Protein AF-A0A6B3H5E0-F1 (afdb_monomer)

Solvent-accessible surface area (backbone atoms only — not comparable to full-atom values): 3559 Å² total; per-residue (Å²): 138,74,64,62,48,77,39,66,47,70,86,88,65,46,84,75,48,73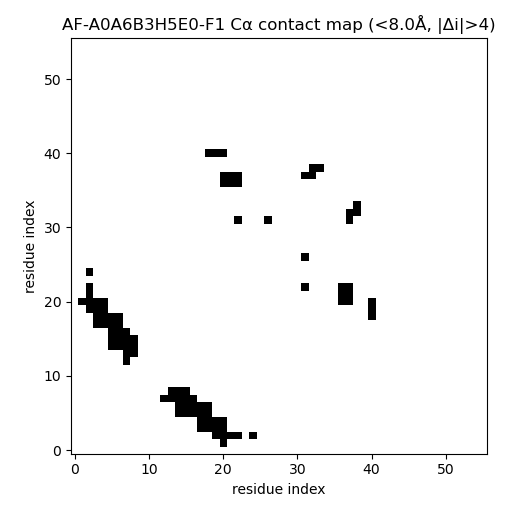,46,73,34,82,65,69,95,76,74,56,69,74,63,43,73,69,34,66,48,49,51,53,46,53,48,54,54,48,52,52,56,52,54,57,69,68,72,114

pLDDT: mean 89.91, std 10.48, range [45.91, 96.44]

Foldseek 3Di:
DDQKDFDWDPPVIDTPDIQGLPDDPDDDDVVLVVDPSNVVSVVVVVVVVVVVVVVD

Radius of gyration: 13.22 Å; Cα contacts (8 Å, |Δi|>4): 47; chains: 1; bounding box: 31×20×33 Å

Structure (mmCIF, N/CA/C/O backbone):
data_AF-A0A6B3H5E0-F1
#
_entry.id   AF-A0A6B3H5E0-F1
#
loop_
_atom_site.group_PDB
_atom_site.id
_atom_site.ty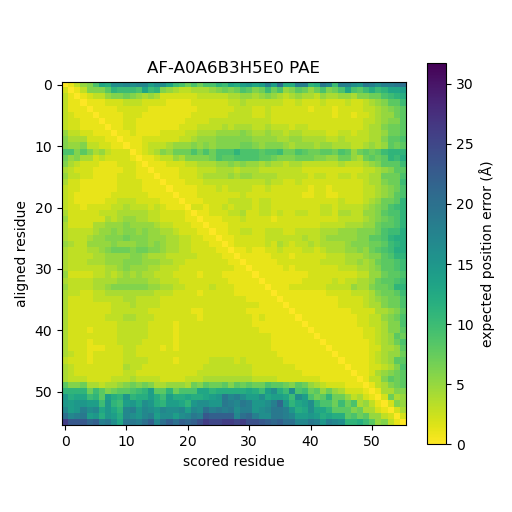pe_symbol
_atom_site.label_atom_id
_atom_site.label_alt_id
_atom_site.label_comp_id
_atom_site.label_asym_id
_atom_site.label_entity_id
_atom_site.label_seq_id
_atom_site.pdbx_PDB_ins_code
_atom_site.Cartn_x
_atom_site.Cartn_y
_atom_site.Cartn_z
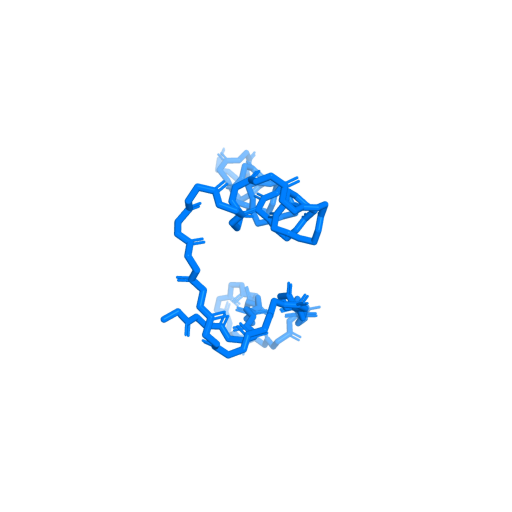_atom_site.occupancy
_atom_site.B_iso_or_equiv
_atom_site.auth_seq_id
_atom_site.auth_comp_id
_atom_site.auth_asym_id
_atom_site.auth_atom_id
_atom_site.pdbx_PDB_model_num
ATOM 1 N N . LEU A 1 1 ? 13.270 -0.476 4.789 1.00 66.81 1 LEU A N 1
ATOM 2 C CA . LEU A 1 1 ? 11.982 -0.548 4.060 1.00 66.81 1 LEU A CA 1
ATOM 3 C C . LEU A 1 1 ? 11.197 -1.734 4.597 1.00 66.81 1 LEU A C 1
ATOM 5 O O . LEU A 1 1 ? 11.833 -2.704 4.983 1.00 66.81 1 LEU A O 1
ATOM 9 N N . ALA A 1 2 ? 9.871 -1.630 4.686 1.00 81.31 2 ALA A N 1
ATOM 10 C CA . ALA A 1 2 ? 9.021 -2.716 5.176 1.00 81.31 2 ALA A CA 1
ATOM 11 C C . ALA A 1 2 ? 8.559 -3.611 4.017 1.00 81.31 2 ALA A C 1
ATOM 13 O O . ALA A 1 2 ? 8.267 -3.098 2.939 1.00 81.31 2 ALA A O 1
ATOM 14 N N . ASP A 1 3 ? 8.453 -4.918 4.254 1.00 90.50 3 ASP A N 1
ATOM 15 C CA . ASP A 1 3 ? 7.870 -5.870 3.294 1.00 90.50 3 ASP A CA 1
ATOM 16 C C . ASP A 1 3 ? 6.347 -6.001 3.467 1.00 90.50 3 ASP A C 1
ATOM 18 O O . ASP A 1 3 ? 5.637 -6.408 2.548 1.00 90.50 3 ASP A O 1
ATOM 22 N N . ARG A 1 4 ? 5.837 -5.611 4.642 1.00 93.81 4 ARG A N 1
ATOM 23 C CA . ARG A 1 4 ? 4.423 -5.678 5.027 1.00 93.81 4 ARG A CA 1
ATOM 24 C C . ARG A 1 4 ? 4.028 -4.441 5.817 1.00 93.81 4 ARG A C 1
ATOM 26 O O . ARG A 1 4 ? 4.799 -3.966 6.651 1.00 93.81 4 ARG A O 1
ATOM 33 N N . VAL A 1 5 ? 2.813 -3.960 5.594 1.00 95.12 5 VAL A N 1
ATOM 34 C CA . VAL A 1 5 ? 2.196 -2.884 6.376 1.00 95.12 5 VAL A CA 1
ATOM 35 C C . VAL A 1 5 ? 0.948 -3.438 7.044 1.00 95.12 5 VAL A C 1
ATOM 37 O O . VAL A 1 5 ? 0.055 -3.946 6.375 1.00 95.12 5 VAL A O 1
ATOM 40 N N . VAL A 1 6 ? 0.899 -3.365 8.372 1.00 95.94 6 VAL A N 1
ATOM 41 C CA . VAL A 1 6 ? -0.222 -3.875 9.170 1.00 95.94 6 VAL A CA 1
ATOM 42 C C . VAL A 1 6 ? -1.102 -2.704 9.582 1.00 95.94 6 VAL A C 1
ATOM 44 O O . VAL A 1 6 ? -0.618 -1.740 10.175 1.00 95.94 6 VAL A O 1
ATOM 47 N N . VAL A 1 7 ? -2.391 -2.795 9.274 1.00 95.62 7 VAL A N 1
ATOM 48 C CA . VAL A 1 7 ? -3.400 -1.801 9.634 1.00 95.62 7 VAL A CA 1
ATOM 49 C C . VAL A 1 7 ? -4.102 -2.267 10.900 1.00 95.62 7 VAL A C 1
ATOM 51 O O . VAL A 1 7 ? -4.543 -3.413 10.999 1.00 95.62 7 VAL A O 1
ATOM 54 N N . MET A 1 8 ? -4.180 -1.367 11.873 1.00 95.69 8 MET A N 1
ATOM 55 C CA . MET A 1 8 ? -4.790 -1.625 13.171 1.00 95.69 8 MET A CA 1
ATOM 56 C C . MET A 1 8 ? -6.096 -0.840 13.305 1.00 95.69 8 MET A C 1
ATOM 58 O O . MET A 1 8 ? -6.189 0.298 12.843 1.00 95.69 8 MET A O 1
ATOM 62 N N . SER A 1 9 ? -7.088 -1.413 13.983 1.00 92.81 9 SER A N 1
ATOM 63 C CA . SER A 1 9 ? -8.276 -0.677 14.414 1.00 92.81 9 SER A CA 1
ATOM 64 C C . SER A 1 9 ? -7.933 0.346 15.510 1.00 92.81 9 SER A C 1
ATOM 66 O O . SER A 1 9 ? -6.914 0.205 16.201 1.00 92.81 9 SER A O 1
ATOM 68 N N . PRO A 1 10 ? -8.819 1.328 15.768 1.00 90.38 10 PRO A N 1
ATOM 69 C CA . PRO A 1 10 ? -8.776 2.115 16.995 1.00 90.38 10 PRO A CA 1
ATOM 70 C C . PRO A 1 10 ? -8.815 1.227 18.245 1.00 90.38 10 PRO A C 1
ATOM 72 O O . PRO A 1 10 ? -9.173 0.046 18.192 1.00 90.38 10 PRO A O 1
ATOM 75 N N . ARG A 1 11 ? -8.443 1.804 19.391 1.00 90.12 11 ARG A N 1
ATOM 76 C CA . ARG A 1 11 ? -8.387 1.066 20.658 1.00 90.12 11 ARG A CA 1
ATOM 77 C C . ARG A 1 11 ? -9.759 0.476 21.033 1.00 90.12 11 ARG A C 1
ATOM 79 O O . ARG A 1 11 ? -10.751 1.194 20.916 1.00 90.12 11 ARG A O 1
ATOM 86 N N . PRO A 1 12 ? -9.809 -0.759 21.573 1.00 91.38 12 PRO A N 1
ATOM 87 C CA . PRO A 1 12 ? -8.704 -1.709 21.792 1.00 91.38 12 PRO A CA 1
ATOM 88 C C . PRO A 1 12 ? -8.298 -2.410 20.475 1.00 91.38 12 PRO A C 1
ATOM 90 O O . PRO A 1 12 ? -9.109 -3.093 19.862 1.00 91.38 12 PRO A O 1
ATOM 93 N N . GLY A 1 13 ? -7.058 -2.201 20.017 1.00 94.62 13 GLY A N 1
ATOM 94 C CA . GLY A 1 13 ? -6.658 -2.430 18.621 1.00 94.62 13 GLY A CA 1
ATOM 95 C C . GLY A 1 13 ? -6.617 -3.897 18.176 1.00 94.62 13 GLY A C 1
ATOM 96 O O . GLY A 1 13 ? -6.040 -4.741 18.859 1.00 94.62 13 GLY A O 1
ATOM 97 N N . THR A 1 14 ? -7.153 -4.173 16.989 1.00 96.00 14 THR A N 1
ATOM 98 C CA . THR A 1 14 ? -7.060 -5.452 16.268 1.00 96.00 14 THR A CA 1
ATOM 99 C C . THR A 1 14 ? -6.456 -5.242 14.880 1.00 96.00 14 THR A C 1
ATOM 101 O O . THR A 1 14 ? -6.452 -4.123 14.374 1.00 96.00 14 THR A O 1
ATOM 104 N N . ILE A 1 15 ? -5.934 -6.301 14.254 1.00 96.44 15 ILE A N 1
ATOM 105 C CA . ILE A 1 15 ? -5.465 -6.228 12.863 1.00 96.44 15 ILE A CA 1
ATOM 106 C C . ILE A 1 15 ? -6.685 -6.236 11.943 1.00 96.44 15 ILE A C 1
ATOM 108 O O . ILE A 1 15 ? -7.463 -7.189 11.965 1.00 96.44 15 ILE A O 1
ATOM 112 N N . THR A 1 16 ? -6.836 -5.196 11.129 1.00 95.25 16 THR A N 1
ATOM 113 C CA . THR A 1 16 ? -7.951 -5.061 10.180 1.00 95.25 16 THR A CA 1
ATOM 114 C C . THR A 1 16 ? -7.541 -5.386 8.750 1.00 95.25 16 THR A C 1
ATOM 116 O O . THR A 1 16 ? -8.356 -5.883 7.979 1.00 95.25 16 THR A O 1
ATOM 119 N N . GLU A 1 17 ? -6.281 -5.143 8.396 1.00 95.44 17 GLU A N 1
ATOM 120 C CA . GLU A 1 17 ? -5.746 -5.394 7.060 1.00 95.44 17 GLU A CA 1
ATOM 121 C C . GLU A 1 17 ? -4.230 -5.600 7.128 1.00 95.44 17 GLU A C 1
ATOM 123 O O . GLU A 1 17 ? -3.539 -5.026 7.974 1.00 95.44 17 GLU A O 1
ATOM 128 N N . ILE A 1 18 ? -3.700 -6.421 6.223 1.00 96.38 18 ILE A N 1
ATOM 129 C CA . ILE A 1 18 ? -2.263 -6.549 5.989 1.00 96.38 18 ILE A CA 1
ATOM 130 C C . ILE A 1 18 ? -2.024 -6.276 4.511 1.00 96.38 18 ILE A C 1
ATOM 132 O O . ILE A 1 18 ? -2.549 -6.979 3.652 1.00 96.38 18 ILE A O 1
ATOM 136 N N . ILE A 1 19 ? -1.214 -5.264 4.230 1.00 95.44 19 ILE A N 1
ATOM 137 C CA . ILE A 1 19 ? -0.814 -4.885 2.882 1.00 95.44 19 ILE A CA 1
ATOM 138 C C . ILE A 1 19 ? 0.570 -5.482 2.628 1.00 95.44 19 ILE A C 1
ATOM 140 O O . ILE A 1 19 ? 1.557 -5.078 3.249 1.00 95.44 19 ILE A O 1
ATOM 144 N N . GLU A 1 20 ? 0.641 -6.445 1.713 1.00 94.81 20 GLU A N 1
ATOM 145 C CA . GLU A 1 20 ? 1.906 -6.976 1.201 1.00 94.81 20 GLU A CA 1
ATOM 146 C C . GLU A 1 20 ? 2.505 -5.967 0.211 1.00 94.81 20 GLU A C 1
ATOM 148 O O . GLU A 1 20 ? 1.857 -5.578 -0.760 1.00 94.81 20 GLU A O 1
ATOM 153 N N . VAL A 1 21 ? 3.738 -5.515 0.454 1.00 92.50 21 VAL A N 1
ATOM 154 C CA . VAL A 1 21 ? 4.363 -4.450 -0.351 1.00 92.50 21 VAL A CA 1
ATOM 155 C C . VAL A 1 21 ? 4.829 -4.976 -1.714 1.00 92.50 21 VAL A C 1
ATOM 157 O O . VAL A 1 21 ? 4.878 -4.221 -2.681 1.00 92.50 21 VAL A O 1
ATOM 160 N N . GLY A 1 22 ? 5.171 -6.268 -1.806 1.00 91.31 22 GLY A N 1
ATOM 161 C CA . GLY A 1 22 ? 5.502 -6.938 -3.072 1.00 91.31 22 GLY A CA 1
ATOM 162 C C . GLY A 1 22 ? 6.785 -6.449 -3.757 1.00 91.31 22 GLY A C 1
ATOM 163 O O . GLY A 1 22 ? 7.035 -6.794 -4.908 1.00 91.31 22 GLY A O 1
ATOM 164 N N . LEU A 1 23 ? 7.608 -5.645 -3.075 1.00 93.44 23 LEU A N 1
ATOM 165 C CA . LEU A 1 23 ? 8.863 -5.127 -3.619 1.00 93.44 23 LEU A CA 1
ATOM 166 C C . LEU A 1 23 ? 10.039 -6.050 -3.284 1.00 93.44 23 LEU A C 1
ATOM 168 O O . LEU A 1 23 ? 10.083 -6.565 -2.165 1.00 93.44 23 LEU A O 1
ATOM 172 N N . PRO A 1 24 ? 11.028 -6.191 -4.186 1.00 91.56 24 PRO A N 1
ATOM 173 C CA . PRO A 1 24 ? 12.231 -6.989 -3.937 1.00 91.56 24 PRO A CA 1
ATOM 174 C C . PRO A 1 24 ? 12.999 -6.484 -2.713 1.00 91.56 24 PRO A C 1
ATOM 176 O O . PRO A 1 24 ? 12.870 -5.322 -2.348 1.00 91.56 24 PRO A O 1
ATOM 179 N N . ALA A 1 25 ? 13.810 -7.336 -2.081 1.00 89.75 25 ALA A N 1
ATOM 180 C CA . ALA A 1 25 ? 14.556 -6.963 -0.876 1.00 89.75 25 ALA A CA 1
ATOM 181 C C . ALA A 1 25 ? 15.515 -5.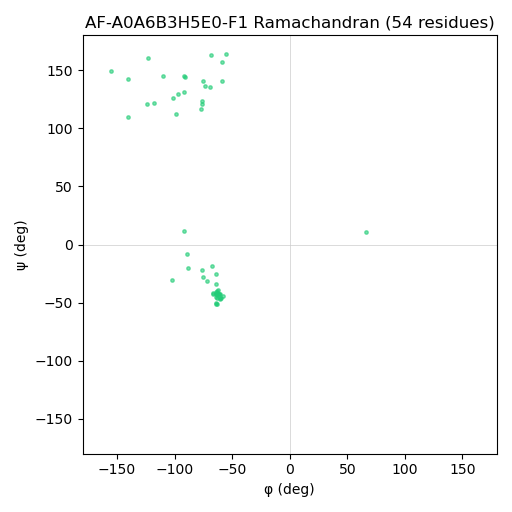782 -1.120 1.00 89.75 25 ALA A C 1
ATOM 183 O O . ALA A 1 25 ? 15.526 -4.819 -0.345 1.00 89.75 25 ALA A O 1
ATOM 184 N N . GLU A 1 26 ? 16.262 -5.839 -2.225 1.00 92.06 26 GLU A N 1
ATOM 185 C CA . GLU A 1 26 ? 17.155 -4.780 -2.694 1.00 92.06 26 GLU A CA 1
ATOM 186 C C . GLU A 1 26 ? 16.414 -3.841 -3.651 1.00 92.06 26 GLU A C 1
ATOM 188 O O . GLU A 1 26 ? 15.673 -4.284 -4.530 1.00 92.06 26 GLU A O 1
ATOM 193 N N . ARG A 1 27 ? 16.543 -2.531 -3.417 1.00 91.81 27 ARG A N 1
ATOM 194 C CA . ARG A 1 27 ? 15.668 -1.512 -4.005 1.00 91.81 27 ARG A CA 1
ATOM 195 C C . ARG A 1 27 ? 16.491 -0.291 -4.395 1.00 91.81 27 ARG A C 1
ATOM 197 O O . ARG A 1 27 ? 16.926 0.454 -3.518 1.00 91.81 27 ARG A O 1
ATOM 204 N N . ASP A 1 28 ? 16.653 -0.068 -5.696 1.00 94.81 28 ASP A N 1
ATOM 205 C CA . ASP A 1 28 ? 17.075 1.236 -6.207 1.00 94.81 28 ASP A CA 1
ATOM 206 C C . ASP A 1 28 ? 15.902 2.219 -6.145 1.00 94.81 28 ASP A C 1
ATOM 208 O O . ASP A 1 28 ? 14.756 1.858 -6.423 1.00 94.81 28 ASP A O 1
ATOM 212 N N . TYR A 1 29 ? 16.175 3.467 -5.779 1.00 91.50 29 TYR A N 1
ATOM 213 C CA . TYR A 1 29 ? 15.133 4.467 -5.580 1.00 91.50 29 TYR A CA 1
ATOM 214 C C . TYR A 1 29 ? 14.370 4.791 -6.871 1.00 91.50 29 TYR A C 1
ATOM 216 O O . TYR A 1 29 ? 13.136 4.746 -6.883 1.00 91.50 29 TYR A O 1
ATOM 224 N N . ALA A 1 30 ? 15.087 5.112 -7.951 1.00 95.31 30 ALA A N 1
ATOM 225 C CA . ALA A 1 30 ? 14.476 5.565 -9.196 1.00 95.31 30 ALA A CA 1
ATOM 226 C C . ALA A 1 30 ? 13.671 4.438 -9.846 1.00 95.31 30 ALA A C 1
ATOM 228 O O . ALA A 1 30 ? 12.534 4.650 -10.275 1.00 95.31 30 ALA A O 1
ATOM 229 N N . GLU A 1 31 ? 14.226 3.227 -9.846 1.00 95.25 31 GLU A N 1
ATOM 230 C CA . GLU A 1 31 ? 13.532 2.048 -10.348 1.00 95.25 31 GLU A CA 1
ATOM 231 C C . GL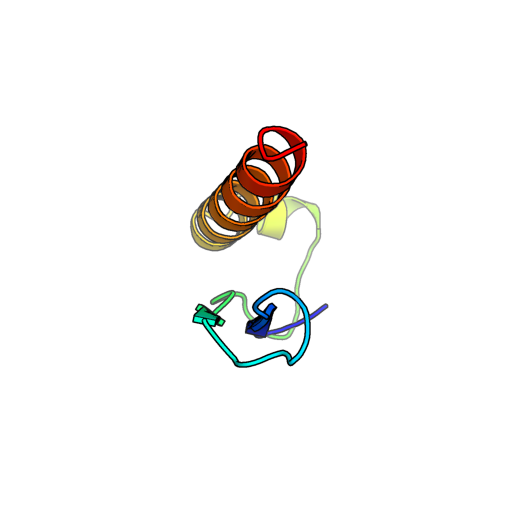U A 1 31 ? 12.282 1.733 -9.512 1.00 95.25 31 GLU A C 1
ATOM 233 O O . GLU A 1 31 ? 11.197 1.518 -10.056 1.00 95.25 31 GLU A O 1
ATOM 238 N N . THR A 1 32 ? 12.400 1.767 -8.182 1.00 95.12 32 THR A N 1
ATOM 239 C CA . THR A 1 32 ? 11.297 1.427 -7.272 1.00 95.12 32 THR A CA 1
ATOM 240 C C . THR A 1 32 ? 10.104 2.368 -7.437 1.00 95.12 32 THR A C 1
ATOM 242 O O . THR A 1 32 ? 8.967 1.904 -7.451 1.00 95.12 32 THR A O 1
ATOM 245 N N . LEU A 1 33 ? 10.324 3.673 -7.634 1.00 94.12 33 LEU A N 1
ATOM 246 C CA . LEU A 1 33 ? 9.236 4.629 -7.897 1.00 94.12 33 LEU A CA 1
ATOM 247 C C . LEU A 1 33 ? 8.491 4.360 -9.221 1.00 94.12 33 LEU A C 1
ATOM 249 O O . LEU A 1 33 ? 7.323 4.740 -9.387 1.00 94.12 33 LEU A O 1
ATOM 253 N N . GLY A 1 34 ? 9.160 3.715 -10.177 1.00 94.56 34 GLY A N 1
ATOM 254 C CA . GLY A 1 34 ? 8.579 3.292 -11.448 1.00 94.56 34 GLY A CA 1
ATOM 255 C C . GLY A 1 34 ? 7.687 2.054 -11.339 1.00 94.56 34 GLY A C 1
ATOM 256 O O . GLY A 1 34 ? 6.824 1.858 -12.195 1.00 94.56 34 GLY A O 1
ATOM 25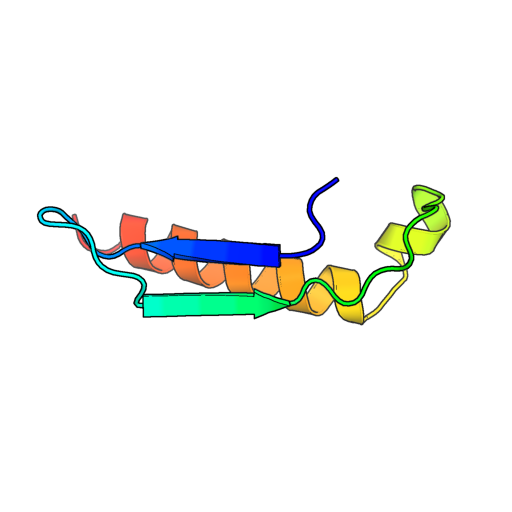7 N N . ARG A 1 35 ? 7.859 1.241 -10.292 1.00 95.25 35 ARG A N 1
ATOM 258 C CA . ARG A 1 35 ? 7.198 -0.061 -10.155 1.00 95.25 35 ARG A CA 1
ATOM 259 C C . ARG A 1 35 ? 5.701 0.060 -9.825 1.00 95.25 35 ARG A C 1
ATOM 261 O O . ARG A 1 35 ? 5.321 0.860 -8.960 1.00 95.25 35 ARG A O 1
ATOM 268 N N . PRO A 1 36 ? 4.828 -0.732 -10.473 1.00 95.56 36 PRO A N 1
ATOM 269 C CA . PRO A 1 36 ? 3.391 -0.701 -10.207 1.00 95.56 36 PRO A CA 1
ATOM 270 C C . PRO A 1 36 ? 3.048 -1.141 -8.779 1.00 95.56 36 PRO A C 1
ATOM 272 O O . PRO A 1 36 ? 2.144 -0.566 -8.177 1.00 95.56 36 PRO A O 1
ATOM 275 N N . GLU A 1 37 ? 3.794 -2.083 -8.202 1.00 94.00 37 GLU A N 1
ATOM 276 C CA . GLU A 1 37 ? 3.586 -2.581 -6.837 1.00 94.00 37 GLU A CA 1
ATOM 277 C C . GLU A 1 37 ? 3.806 -1.467 -5.808 1.00 94.00 37 GLU A C 1
ATOM 279 O O . GLU A 1 37 ? 2.996 -1.276 -4.900 1.00 94.00 37 GLU A O 1
ATOM 284 N N . PHE A 1 38 ? 4.848 -0.650 -6.007 1.00 94.56 38 PHE A N 1
ATOM 285 C CA . PHE A 1 38 ? 5.107 0.520 -5.168 1.00 94.56 38 PHE A CA 1
ATOM 286 C C . PHE A 1 38 ? 3.941 1.516 -5.233 1.00 94.56 38 PHE A C 1
ATOM 288 O O . PHE A 1 38 ? 3.458 2.008 -4.209 1.00 94.56 38 PHE A O 1
ATOM 295 N N . ARG A 1 39 ? 3.454 1.814 -6.442 1.00 94.88 39 ARG A N 1
ATOM 296 C CA . ARG A 1 39 ? 2.336 2.748 -6.636 1.00 94.88 39 ARG A CA 1
ATOM 297 C C . ARG A 1 39 ? 1.050 2.222 -6.002 1.00 94.88 39 ARG A C 1
ATOM 299 O O . ARG A 1 39 ? 0.373 2.988 -5.325 1.00 94.88 39 ARG A O 1
ATOM 306 N N . ALA A 1 40 ? 0.756 0.934 -6.154 1.00 95.00 40 ALA A N 1
ATOM 307 C CA . ALA A 1 40 ? -0.426 0.302 -5.579 1.00 95.00 40 ALA A CA 1
ATOM 308 C C . ALA A 1 40 ? -0.400 0.322 -4.043 1.00 95.00 40 ALA A C 1
ATOM 310 O O . ALA A 1 40 ? -1.345 0.806 -3.418 1.00 95.00 40 ALA A O 1
ATOM 311 N N . ALA A 1 41 ? 0.705 -0.119 -3.431 1.00 94.69 41 ALA A N 1
ATOM 312 C CA . ALA A 1 41 ? 0.849 -0.125 -1.978 1.00 94.69 41 ALA A CA 1
ATOM 313 C C . ALA A 1 41 ? 0.747 1.294 -1.400 1.00 94.69 41 ALA A C 1
ATOM 315 O O . ALA A 1 41 ? 0.017 1.536 -0.439 1.00 94.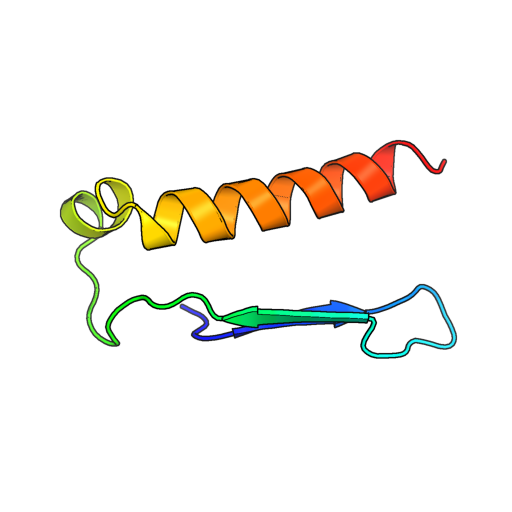69 41 ALA A O 1
ATOM 316 N N . THR A 1 42 ? 1.433 2.265 -2.011 1.00 94.06 42 THR A N 1
ATOM 317 C CA . THR A 1 42 ? 1.413 3.645 -1.511 1.00 94.06 42 THR A CA 1
ATOM 318 C C . THR A 1 42 ? 0.081 4.355 -1.748 1.00 94.06 42 THR A C 1
ATOM 320 O O . THR A 1 42 ? -0.290 5.194 -0.932 1.00 94.06 42 THR A O 1
ATOM 323 N N . ALA A 1 43 ? -0.654 4.039 -2.818 1.00 95.19 43 ALA A N 1
ATOM 324 C CA . ALA A 1 43 ? -2.021 4.522 -3.007 1.00 95.19 43 ALA A CA 1
ATOM 325 C C . ALA A 1 43 ? -2.936 3.991 -1.896 1.00 95.19 43 ALA A C 1
ATOM 327 O O . ALA A 1 43 ? -3.539 4.786 -1.181 1.00 95.19 43 ALA A O 1
ATOM 328 N N . ARG A 1 44 ? -2.925 2.672 -1.647 1.00 95.06 44 ARG A N 1
ATOM 329 C CA . ARG A 1 44 ? -3.759 2.049 -0.608 1.00 95.06 44 ARG A CA 1
ATOM 330 C C . ARG A 1 44 ? -3.500 2.629 0.781 1.00 95.06 44 ARG A C 1
ATOM 332 O O . ARG A 1 44 ? -4.437 2.920 1.518 1.00 95.06 44 ARG A O 1
ATOM 339 N N . ILE A 1 45 ? -2.228 2.819 1.132 1.00 94.38 45 ILE A N 1
ATOM 340 C CA . ILE A 1 45 ? -1.840 3.411 2.418 1.00 94.38 45 ILE A CA 1
ATOM 341 C C . ILE A 1 45 ? -2.349 4.853 2.529 1.00 94.38 45 ILE A C 1
ATOM 343 O O . ILE A 1 45 ? -2.874 5.230 3.574 1.00 94.38 45 ILE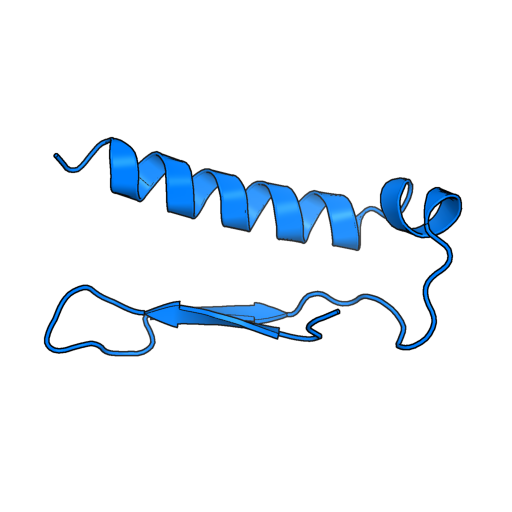 A O 1
ATOM 347 N N . ARG A 1 46 ? -2.229 5.661 1.466 1.00 94.56 46 ARG A N 1
ATOM 348 C CA . ARG A 1 46 ? -2.746 7.038 1.463 1.00 94.56 46 ARG A CA 1
ATOM 349 C C . ARG A 1 46 ? -4.262 7.079 1.602 1.00 94.56 46 ARG A C 1
ATOM 351 O O . ARG A 1 46 ? -4.749 7.901 2.368 1.00 94.56 46 ARG A O 1
ATOM 358 N N . ASP A 1 47 ? -4.980 6.182 0.935 1.00 94.94 47 ASP A N 1
ATOM 359 C CA . ASP A 1 47 ? -6.437 6.093 1.048 1.00 94.94 47 ASP A CA 1
ATOM 360 C C . ASP A 1 47 ? -6.867 5.789 2.487 1.00 94.94 47 ASP A C 1
ATOM 362 O O . ASP A 1 47 ? -7.785 6.418 3.005 1.00 94.94 47 ASP A O 1
ATOM 366 N N . LEU A 1 48 ? -6.174 4.868 3.162 1.00 93.38 48 LEU A N 1
ATOM 367 C CA . LEU A 1 48 ? -6.442 4.539 4.564 1.00 93.38 48 LEU A CA 1
ATOM 368 C C . LEU A 1 48 ? -6.164 5.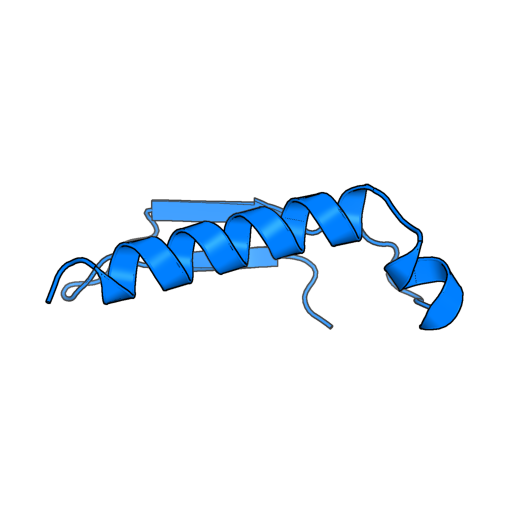722 5.495 1.00 93.38 48 LEU A C 1
ATOM 370 O O . LEU A 1 48 ? -6.984 6.031 6.355 1.00 93.38 48 LEU A O 1
ATOM 374 N N . LEU A 1 49 ? -5.035 6.409 5.311 1.00 91.12 49 LEU A N 1
ATOM 375 C CA . LEU A 1 49 ? -4.701 7.598 6.100 1.00 91.12 49 LEU A CA 1
ATOM 376 C C . LEU A 1 49 ? -5.708 8.736 5.862 1.00 91.12 49 LEU A C 1
ATOM 378 O O . LEU A 1 49 ? -6.116 9.399 6.813 1.00 91.12 49 LEU A O 1
ATOM 382 N N . GLY A 1 50 ? -6.142 8.926 4.613 1.00 87.88 50 GLY A N 1
ATOM 383 C CA . GLY A 1 50 ? -7.156 9.911 4.240 1.00 87.88 50 GLY A CA 1
ATOM 384 C C . GLY A 1 50 ? -8.539 9.586 4.811 1.00 87.88 50 GLY A C 1
ATOM 385 O O . GLY A 1 50 ? -9.209 10.476 5.332 1.00 87.88 50 GLY A O 1
ATOM 386 N N . ALA A 1 51 ? -8.945 8.314 4.789 1.00 76.31 51 ALA A N 1
ATOM 387 C CA . ALA A 1 51 ? -10.194 7.863 5.401 1.00 76.31 51 ALA A CA 1
ATOM 388 C C . ALA A 1 51 ? -10.209 8.120 6.913 1.00 76.31 51 ALA A C 1
ATOM 390 O O . ALA A 1 51 ? -11.196 8.634 7.432 1.00 76.31 51 ALA A O 1
ATOM 391 N N . VAL A 1 52 ? -9.094 7.847 7.604 1.00 69.44 52 VAL A N 1
ATOM 392 C CA . VAL A 1 52 ? -8.965 8.129 9.042 1.00 69.44 52 VAL A CA 1
ATOM 393 C C . VAL A 1 52 ? -9.105 9.625 9.328 1.00 69.44 52 VAL A C 1
ATOM 395 O O . VAL A 1 52 ? -9.830 9.989 10.246 1.00 69.44 52 VAL A O 1
ATOM 398 N N . SER A 1 53 ? -8.487 10.496 8.523 1.00 68.44 53 SER A N 1
ATOM 399 C CA . SER A 1 53 ? -8.596 11.952 8.717 1.00 68.44 53 SER A CA 1
ATOM 400 C C . SER A 1 53 ? -9.993 12.531 8.453 1.00 68.44 53 SER A C 1
ATOM 402 O O . SER A 1 53 ? -10.283 13.636 8.894 1.00 68.44 53 SER A O 1
ATOM 404 N N . ALA A 1 54 ? -10.860 11.807 7.739 1.00 64.19 54 ALA A N 1
ATOM 405 C CA . ALA A 1 54 ? -12.243 12.214 7.481 1.00 64.19 54 ALA A CA 1
ATOM 406 C C . ALA A 1 54 ? -13.233 11.728 8.558 1.00 64.19 54 ALA A C 1
ATOM 408 O O . ALA A 1 54 ? -14.405 12.090 8.513 1.00 64.19 54 ALA A O 1
ATOM 409 N N . GLN A 1 55 ? -12.788 10.881 9.492 1.00 59.03 55 GLN A N 1
ATOM 410 C CA . GLN A 1 55 ? -13.610 10.327 10.574 1.00 59.03 55 GLN A CA 1
ATOM 411 C C . GLN A 1 55 ? -13.571 11.166 11.868 1.00 59.03 55 GLN A C 1
ATOM 413 O O . GLN A 1 55 ? -14.050 10.686 12.897 1.00 59.03 55 GLN A O 1
ATOM 418 N N . GLU A 1 56 ? -13.021 12.384 11.822 1.00 45.91 56 GLU A N 1
ATOM 419 C CA . GLU A 1 56 ? -13.003 13.352 12.933 1.00 45.91 56 GLU A CA 1
ATOM 420 C C . GLU A 1 56 ? -14.121 14.399 12.834 1.00 45.91 56 GLU A C 1
ATOM 422 O O . GLU A 1 56 ? -14.384 14.900 11.716 1.00 45.91 56 GLU A O 1
#

Mean predicted aligned error: 4.41 Å

Sequence (56 aa):
LADRVVVMSPRPGTITEIIEVGLPAERDYAETLGRPEFRAATARIRDLLGAVSAQE

Secondary structure (DSSP, 8-state):
--SEEEEEPSSSP-EEEEEE----SS--HHHHHH-HHHHHHHHHHHHHHHHHHT--